Protein 4OA3 (pdb70)

Nearest PDB structures (foldseek):
  2lt2-assembly1_A  TM=9.588E-01  e=9.652E-24  Bizionia argentinensis JUB59
  9dm1-assembly1_V  TM=8.798E-01  e=1.452E-05  Mycolicibacterium smegmatis MC2 155
  6hwh-assembly2_O  TM=8.711E-01  e=5.036E-05  Mycolicibacterium smegmatis MC2 155
  5anp-assembly2_B  TM=8.663E-01  e=1.130E-04  Bizionia argentinensis JUB59
  7tbr-assembly1_A  TM=7.717E-01  e=3.062E-05  Rhodothermus m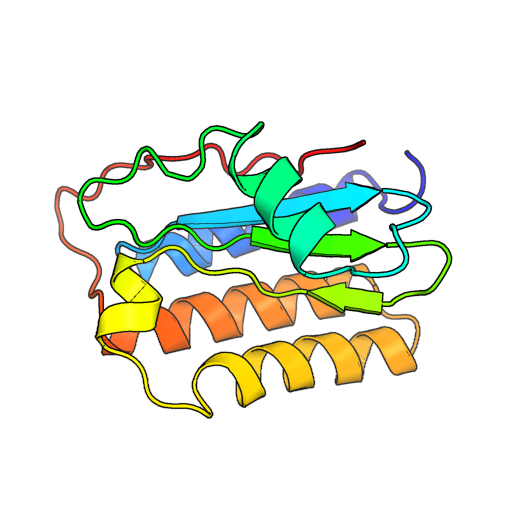arinus SG0.5JP17-172

Structure (mmCIF, N/CA/C/O backbone):
data_4OA3
#
_entry.id   4OA3
#
_cell.length_a   31.920
_cell.length_b   39.620
_cell.length_c   106.970
_cell.angle_alpha   90.00
_cell.angle_beta   90.00
_cell.angle_gamma   90.00
#
_symmetry.space_group_name_H-M   'P 21 21 21'
#
loop_
_entity.id
_entity.type
_entity.pdbx_description
1 polymer 'PROTEIN BA42'
2 non-polymer 'CALCIUM ION'
3 water water
#
loop_
_atom_site.group_PDB
_atom_site.id
_atom_site.type_symbol
_atom_site.label_atom_id
_atom_site.label_alt_id
_atom_site.label_comp_id
_atom_site.label_asym_id
_atom_site.label_entity_id
_atom_site.label_seq_id
_atom_site.pdbx_PDB_ins_code
_atom_site.Cartn_x
_atom_site.Cartn_y
_atom_site.Cartn_z
_atom_site.occupancy
_atom_site.B_iso_or_equiv
_atom_site.auth_seq_id
_atom_site.auth_comp_id
_atom_site.auth_asym_id
_atom_site.auth_atom_id
_atom_site.pdbx_PDB_model_num
ATOM 1 N N . GLU A 1 6 ? -0.808 22.996 51.146 1.00 45.82 5 GLU A N 1
ATOM 2 C CA . GLU A 1 6 ? -2.256 22.934 51.354 1.00 45.07 5 GLU A CA 1
ATOM 3 C C . GLU A 1 6 ? -2.997 23.722 50.244 1.00 45.95 5 GLU A C 1
ATOM 4 O O . GLU A 1 6 ? -4.115 23.352 49.880 1.00 43.29 5 GLU A O 1
ATOM 15 N N . GLU A 1 7 ? -2.372 24.806 49.725 1.00 42.33 6 GLU A N 1
ATOM 16 C CA . GLU A 1 7 ? -2.926 25.633 48.648 1.00 42.12 6 GLU A CA 1
ATOM 17 C C . GLU A 1 7 ? -2.379 25.206 47.277 1.00 44.09 6 GLU A C 1
ATOM 18 O O . GLU A 1 7 ? -2.795 25.792 46.271 1.00 45.74 6 GLU A O 1
ATOM 22 N N . PHE A 1 8 ? -1.476 24.165 47.217 1.00 35.36 7 PHE A N 1
ATOM 23 C CA . PHE A 1 8 ? -0.928 23.645 45.949 1.00 33.21 7 PHE A CA 1
ATOM 24 C C . PHE A 1 8 ? -2.081 23.446 44.942 1.00 31.99 7 PHE A C 1
ATOM 25 O O . PHE A 1 8 ? -1.961 23.788 43.761 1.00 32.09 7 PHE A O 1
ATOM 42 N N . LEU A 1 9 ? -3.204 22.860 45.431 1.00 24.74 8 LEU A N 1
ATOM 43 C CA . LEU A 1 9 ? -4.362 22.542 44.619 1.00 22.75 8 LEU A CA 1
ATOM 44 C C . LEU A 1 9 ? -5.612 23.068 45.248 1.00 24.11 8 LEU A C 1
ATOM 45 O O . LEU A 1 9 ? -5.778 22.989 46.467 1.00 23.08 8 LEU A O 1
ATOM 61 N N . THR A 1 10 ? -6.553 23.523 44.417 1.00 20.49 9 THR A N 1
ATOM 62 C CA . THR A 1 10 ? -7.872 23.868 44.947 1.00 19.42 9 THR A CA 1
ATOM 63 C C . THR A 1 10 ? -8.643 22.560 45.177 1.00 22.15 9 THR A C 1
ATOM 64 O O . THR A 1 10 ? -8.250 21.500 44.660 1.00 19.81 9 THR A O 1
ATOM 75 N N . ALA A 1 11 ? -9.777 22.644 45.879 1.00 21.17 10 ALA A N 1
ATOM 76 C CA . ALA A 1 11 ? -10.610 21.460 46.102 1.00 20.85 10 ALA A CA 1
ATOM 77 C C . ALA A 1 11 ? -11.083 20.899 44.769 1.00 21.64 10 ALA A C 1
ATOM 78 O O . ALA A 1 11 ? -11.110 19.682 44.589 1.00 19.72 10 ALA A O 1
ATOM 85 N N . GLU A 1 12 ? -11.458 21.773 43.827 1.00 20.64 11 GLU A N 1
ATOM 86 C CA . GLU A 1 12 ? -11.908 21.350 42.507 1.00 21.09 11 GLU A CA 1
ATOM 87 C C . GLU A 1 12 ? -10.770 20.608 41.755 1.00 20.68 11 GLU A C 1
ATOM 88 O O . GLU A 1 12 ? -11.024 19.600 41.114 1.00 21.82 11 GLU A O 1
ATOM 100 N N . GLU A 1 13 ? -9.542 21.095 41.853 1.00 18.83 12 GLU A N 1
ATOM 101 C CA . GLU A 1 13 ? -8.389 20.457 41.205 1.00 17.93 12 GLU A CA 1
ATOM 102 C C . GLU A 1 13 ? -8.115 19.101 41.854 1.00 18.45 12 GLU A C 1
ATOM 103 O O . GLU A 1 13 ? -7.891 18.103 41.168 1.00 18.23 12 GLU A O 1
ATOM 115 N N . GLU A 1 14 ? -8.150 19.071 43.184 1.00 15.69 13 GLU A N 1
ATOM 116 C CA . GLU A 1 14 ? -7.940 17.810 43.891 1.00 16.15 13 GLU A CA 1
ATOM 117 C C . GLU A 1 14 ? -8.968 16.777 43.498 1.00 16.39 13 GLU A C 1
ATOM 118 O O . GLU A 1 14 ? -8.651 15.601 43.288 1.00 15.70 13 GLU A O 1
ATOM 130 N N . LYS A 1 15 ? -10.239 17.197 43.385 1.00 15.17 14 LYS A N 1
ATOM 131 C CA . LYS A 1 15 ? -11.303 16.315 42.963 1.00 14.80 14 LYS A CA 1
ATOM 132 C C . LYS A 1 15 ? -11.019 15.737 41.567 1.00 17.00 14 LYS A C 1
ATOM 133 O O . LYS A 1 15 ? -11.248 14.550 41.343 1.00 17.78 14 LYS A O 1
ATOM 152 N N . ALA A 1 16 ? -10.501 16.548 40.664 1.00 17.77 15 ALA A N 1
ATOM 153 C CA . ALA A 1 16 ? -10.188 16.109 39.307 1.00 18.08 15 ALA A CA 1
ATOM 154 C C . ALA A 1 16 ? -9.083 15.055 39.322 1.00 17.53 15 ALA A C 1
ATOM 155 O O . ALA A 1 16 ? -9.118 14.080 38.562 1.00 17.38 15 ALA A O 1
ATOM 162 N N . ILE A 1 17 ? -8.115 15.225 40.224 1.00 15.04 16 ILE A N 1
ATOM 163 C CA . ILE A 1 17 ? -7.017 14.271 40.342 1.00 14.49 16 ILE A CA 1
ATOM 164 C C . ILE A 1 17 ? -7.477 12.951 40.893 1.00 15.34 16 ILE A C 1
ATOM 165 O O . ILE A 1 17 ? -7.131 11.898 40.358 1.00 14.90 16 ILE A O 1
ATOM 181 N N A VAL A 1 18 ? -8.273 12.985 41.964 0.50 12.98 17 VAL A N 1
ATOM 182 N N B VAL A 1 18 ? -8.248 12.951 41.993 0.50 13.95 17 VAL A N 1
ATOM 183 C CA A VAL A 1 18 ? -8.782 11.752 42.554 0.50 12.21 17 VAL A CA 1
ATOM 184 C CA B VAL A 1 18 ? -8.706 11.659 42.514 0.50 13.93 17 VAL A CA 1
ATOM 185 C C A VAL A 1 18 ? -9.685 11.020 41.547 0.50 15.39 17 VAL A C 1
ATOM 186 C C B VAL A 1 18 ? -9.669 10.985 41.514 0.50 16.00 17 VAL A C 1
ATOM 187 O O A VAL A 1 18 ? -9.657 9.795 41.467 0.50 16.21 17 VAL A O 1
ATOM 188 O O B VAL A 1 18 ? -9.664 9.762 41.397 0.50 16.35 17 VAL A O 1
ATOM 213 N N . ASP A 1 19 ? -10.478 11.772 40.777 1.00 15.79 18 ASP A N 1
ATOM 214 C CA . ASP A 1 19 ? -11.350 11.195 39.737 1.00 15.68 18 ASP A CA 1
ATOM 215 C C . ASP A 1 19 ? -10.488 10.547 38.617 1.00 15.71 18 ASP A C 1
ATOM 216 O O . ASP A 1 19 ? -10.825 9.457 38.137 1.00 16.82 18 ASP A O 1
ATOM 226 N N . ALA A 1 20 ? -9.334 11.154 38.295 1.00 14.95 19 ALA A N 1
ATOM 227 C CA . ALA A 1 20 ? -8.416 10.601 37.284 1.00 14.89 19 ALA A CA 1
ATOM 228 C C . ALA A 1 20 ? -7.818 9.271 37.757 1.00 14.78 19 ALA A C 1
ATOM 229 O O . ALA A 1 20 ? -7.703 8.316 37.001 1.00 15.72 19 ALA A O 1
ATOM 236 N N . ILE A 1 21 ? -7.496 9.175 39.065 1.00 12.55 20 ILE A N 1
ATOM 237 C CA . ILE A 1 21 ? -7.001 7.921 39.609 1.00 11.31 20 ILE A CA 1
ATOM 238 C C . ILE A 1 21 ? -8.076 6.848 39.484 1.00 13.73 20 ILE A C 1
ATOM 239 O O . ILE A 1 21 ? -7.795 5.713 39.099 1.00 14.32 20 ILE A O 1
ATOM 255 N N . ARG A 1 22 ? -9.331 7.195 39.857 1.00 12.94 21 ARG A N 1
ATOM 256 C CA . ARG A 1 22 ? -10.406 6.212 39.772 1.00 14.90 21 ARG A CA 1
ATOM 257 C C . ARG A 1 22 ? -10.589 5.698 38.348 1.00 16.56 21 ARG A C 1
ATOM 258 O O . ARG A 1 22 ? -10.731 4.491 38.146 1.00 16.95 21 ARG A O 1
ATOM 279 N N . ASP A 1 23 ? -10.497 6.572 37.381 1.00 15.53 22 ASP A N 1
ATOM 280 C CA . ASP A 1 23 ? -10.637 6.183 35.971 1.00 15.94 22 ASP A CA 1
ATOM 281 C C . ASP A 1 23 ? -9.459 5.340 35.518 1.00 18.67 22 ASP A C 1
ATOM 282 O O . ASP A 1 23 ? -9.648 4.306 34.869 1.00 17.78 22 ASP A O 1
ATOM 291 N N . ALA A 1 24 ? -8.229 5.728 35.900 1.00 15.12 23 ALA A N 1
ATOM 292 C CA . ALA A 1 24 ? -7.050 4.952 35.542 1.00 14.62 23 ALA A CA 1
ATOM 293 C C . ALA A 1 24 ? -7.100 3.533 36.096 1.00 17.29 23 ALA A C 1
ATOM 294 O O . ALA A 1 24 ? -6.696 2.584 35.443 1.00 16.30 23 ALA A O 1
ATOM 301 N N . GLU A 1 25 ? -7.605 3.376 37.337 1.00 13.42 24 GLU A N 1
ATOM 302 C CA . GLU A 1 25 ? -7.693 2.079 37.968 1.00 14.27 24 GLU A CA 1
ATOM 303 C C . GLU A 1 25 ? -8.828 1.195 37.428 1.00 16.48 24 GLU A C 1
ATOM 304 O O . GLU A 1 25 ? -8.969 0.057 37.879 1.00 18.05 24 GLU A O 1
ATOM 316 N N . LYS A 1 26 ? -9.581 1.672 36.438 1.00 17.07 25 LYS A N 1
ATOM 317 C CA . LYS A 1 26 ? -10.525 0.806 35.711 1.00 17.73 25 LYS A CA 1
ATOM 318 C C . LYS A 1 26 ? -9.821 0.236 34.454 1.00 22.33 25 LYS A C 1
ATOM 319 O O . LYS A 1 26 ? -10.413 -0.592 33.767 1.00 23.14 25 LYS A O 1
ATOM 338 N N . ASN A 1 27 ? -8.599 0.701 34.122 1.00 18.44 26 ASN A N 1
ATOM 339 C CA . ASN A 1 27 ? -7.837 0.214 32.958 1.00 18.13 26 ASN A CA 1
ATOM 340 C C . ASN A 1 27 ? -6.756 -0.765 33.340 1.00 21.08 26 ASN A C 1
ATOM 341 O O . ASN A 1 27 ? -6.226 -1.485 32.480 1.00 20.77 26 ASN A O 1
ATOM 352 N N . THR A 1 28 ? -6.410 -0.810 34.609 1.00 17.35 27 THR A N 1
ATOM 353 C CA . THR A 1 28 ? -5.327 -1.678 35.083 1.00 17.30 27 THR A CA 1
ATOM 354 C C . THR A 1 28 ? -5.602 -2.166 36.491 1.00 19.28 27 THR A C 1
ATOM 355 O O . THR A 1 28 ? -6.381 -1.533 37.200 1.00 17.63 27 THR A O 1
ATOM 366 N N . SER A 1 29 ? -4.955 -3.270 36.888 1.00 17.06 28 SER A N 1
ATOM 367 C CA . SER A 1 29 ? -4.981 -3.733 38.269 1.00 16.15 28 SER A CA 1
ATOM 368 C C . SER A 1 29 ? -3.930 -2.937 39.083 1.00 16.69 28 SER A C 1
ATOM 369 O O . SER A 1 29 ? -3.898 -3.055 40.309 1.00 16.67 28 SER A O 1
ATOM 377 N N . GLY A 1 30 ? -3.103 -2.122 38.427 1.00 16.91 29 GLY A N 1
ATOM 378 C CA . GLY A 1 30 ? -2.170 -1.256 39.127 1.00 14.86 29 GLY A CA 1
ATOM 379 C C . GLY A 1 30 ? -2.895 -0.210 39.963 1.00 15.51 29 GLY A C 1
ATOM 380 O O . GLY A 1 30 ? -4.064 0.120 39.719 1.00 15.32 29 GLY A O 1
ATOM 384 N N . GLU A 1 31 ? -2.216 0.244 41.008 1.00 14.46 30 GLU A N 1
ATOM 385 C CA . GLU A 1 31 ? -2.781 1.211 41.942 1.00 14.01 30 GLU A CA 1
ATOM 386 C C . GLU A 1 31 ? -1.941 2.451 41.958 1.00 14.74 30 GLU A C 1
ATOM 387 O O . GLU A 1 31 ? -0.713 2.341 41.998 1.00 16.49 30 GLU A O 1
ATOM 399 N N . ILE A 1 32 ? -2.559 3.615 41.887 1.00 11.54 31 ILE A N 1
ATOM 400 C CA . ILE A 1 32 ? -1.843 4.884 41.766 1.00 12.46 31 ILE A CA 1
ATOM 401 C C . ILE A 1 32 ? -2.148 5.825 42.903 1.00 13.27 31 ILE A C 1
ATOM 402 O O . ILE A 1 32 ? -3.296 6.002 43.254 1.00 12.76 31 ILE A O 1
ATOM 418 N N . ARG A 1 33 ? -1.104 6.461 43.490 1.00 13.37 32 ARG A N 1
ATOM 419 C CA . ARG A 1 33 ? -1.294 7.566 44.424 1.00 13.59 32 ARG A CA 1
ATOM 420 C C . ARG A 1 33 ? -0.363 8.701 44.097 1.00 13.56 32 ARG A C 1
ATOM 421 O O . ARG A 1 33 ? 0.696 8.505 43.475 1.00 14.27 32 ARG A O 1
ATOM 442 N N . VAL A 1 34 ? -0.769 9.893 44.490 1.00 13.45 33 VAL A N 1
ATOM 443 C CA . VAL A 1 34 ? 0.010 11.113 44.412 1.00 11.73 33 VAL A CA 1
ATOM 444 C C . VAL A 1 34 ? 0.363 11.532 45.825 1.00 13.07 33 VAL A C 1
ATOM 445 O O . VAL A 1 34 ? -0.492 11.478 46.721 1.00 13.15 33 VAL A O 1
ATOM 458 N N . HIS A 1 35 ? 1.621 11.980 46.013 1.00 13.04 34 HIS A N 1
ATOM 459 C CA . HIS A 1 35 ? 2.050 12.578 47.277 1.00 12.74 34 HIS A CA 1
ATOM 460 C C . HIS A 1 35 ? 2.652 13.926 46.946 1.00 13.77 34 HIS A C 1
ATOM 461 O O . HIS A 1 35 ? 3.512 14.023 46.061 1.00 14.36 34 HIS A O 1
ATOM 475 N N . LEU A 1 36 ? 2.204 14.954 47.650 1.00 14.22 35 LEU A N 1
ATOM 476 C CA . LEU A 1 36 ? 2.723 16.298 47.486 1.00 15.45 35 LEU A CA 1
ATOM 477 C C . LEU A 1 36 ? 3.427 16.749 48.761 1.00 16.85 35 LEU A C 1
ATOM 478 O O . LEU A 1 36 ? 2.912 16.559 49.859 1.00 17.63 35 LEU A O 1
ATOM 494 N N . GLU A 1 37 ? 4.575 17.411 48.592 1.00 16.27 36 GLU A N 1
ATOM 495 C CA . GLU A 1 37 ? 5.240 18.072 49.711 1.00 18.12 36 GLU A CA 1
ATOM 496 C C . GLU A 1 37 ? 6.029 19.249 49.166 1.00 20.08 36 GLU A C 1
ATOM 497 O O . GLU A 1 37 ? 6.254 19.357 47.962 1.00 19.92 36 GLU A O 1
ATOM 509 N N . LYS A 1 38 ? 6.415 20.175 50.050 1.00 21.66 37 LYS A N 1
ATOM 510 C CA . LYS A 1 38 ? 7.059 21.398 49.557 1.00 23.47 37 LYS A CA 1
ATOM 511 C C . LYS A 1 38 ? 8.463 21.148 49.011 1.00 23.88 37 LYS A C 1
ATOM 512 O O . LYS A 1 38 ? 8.765 21.528 47.887 1.00 21.72 37 LYS A O 1
ATOM 516 N N . THR A 1 39 ? 9.306 20.457 49.808 1.00 23.81 38 THR A N 1
ATOM 517 C CA . THR A 1 39 ? 10.713 20.246 49.470 1.00 23.59 38 THR A CA 1
ATOM 518 C C . THR A 1 39 ? 11.106 18.793 49.559 1.00 26.03 38 THR A C 1
ATOM 519 O O . THR A 1 39 ? 10.565 18.059 50.383 1.00 26.67 38 THR A O 1
ATOM 530 N N . SER A 1 40 ? 12.037 18.370 48.714 1.00 24.05 39 SER A N 1
ATOM 531 C CA . SER A 1 40 ? 12.504 16.986 48.748 1.00 21.91 39 SER A CA 1
ATOM 532 C C . SER A 1 40 ? 13.880 16.894 49.397 1.00 23.80 39 SER A C 1
ATOM 533 O O . SER A 1 40 ? 14.317 17.816 50.069 1.00 28.58 39 SER A O 1
ATOM 541 N N . GLU A 1 41 ? 14.459 15.727 49.317 1.00 17.97 40 GLU A N 1
ATOM 542 C CA . GLU A 1 41 ? 15.805 15.435 49.798 1.00 16.09 40 GLU A CA 1
ATOM 543 C C . GLU A 1 41 ? 16.732 15.437 48.595 1.00 18.42 40 GLU A C 1
ATOM 544 O O . GLU A 1 41 ? 16.260 15.409 47.455 1.00 19.43 40 GLU A O 1
ATOM 556 N N . ILE A 1 42 ? 18.039 15.450 48.804 1.00 14.84 41 ILE A N 1
ATOM 557 C CA . ILE A 1 42 ? 18.949 15.508 47.664 1.00 15.69 41 ILE A CA 1
ATOM 558 C C . ILE A 1 42 ? 18.765 14.286 46.784 1.00 17.09 41 ILE A C 1
ATOM 559 O O . ILE A 1 42 ? 18.768 14.438 45.537 1.00 19.57 41 ILE A O 1
ATOM 575 N N . ASP A 1 43 ? 18.637 13.100 47.370 1.00 16.06 42 ASP A N 1
ATOM 576 C CA . ASP A 1 43 ? 18.336 11.896 46.590 1.00 16.91 42 ASP A CA 1
ATOM 577 C C . ASP A 1 43 ? 16.791 11.767 46.581 1.00 18.86 42 ASP A C 1
ATOM 578 O O . ASP A 1 43 ? 16.202 11.197 47.508 1.00 17.42 42 ASP A O 1
ATOM 587 N N A VAL A 1 44 ? 16.139 12.326 45.553 0.50 16.57 43 VAL A N 1
ATOM 588 N N B VAL A 1 44 ? 16.134 12.290 45.529 0.50 17.59 43 VAL A N 1
ATOM 589 C CA A VAL A 1 44 ? 14.676 12.313 45.461 0.50 16.09 43 VAL A CA 1
ATOM 590 C CA B VAL A 1 44 ? 14.667 12.322 45.453 0.50 17.89 43 VAL A CA 1
ATOM 591 C C A VAL A 1 44 ? 14.108 10.905 45.372 0.50 19.86 43 VAL A C 1
ATOM 592 C C B VAL A 1 44 ? 14.098 10.909 45.355 0.50 20.84 43 VAL A C 1
ATOM 593 O O A VAL A 1 44 ? 13.025 10.675 45.897 0.50 18.97 43 VAL A O 1
ATOM 594 O O B VAL A 1 44 ? 13.027 10.667 45.903 0.50 19.97 43 VAL A O 1
ATOM 619 N N . PHE A 1 45 ? 14.812 9.964 44.710 1.00 18.16 44 PHE A N 1
ATOM 620 C CA . PHE A 1 45 ? 14.355 8.581 44.600 1.00 18.10 44 PHE A CA 1
ATOM 621 C C . PHE A 1 45 ? 14.232 7.950 45.986 1.00 20.25 44 PHE A C 1
ATOM 622 O O . PHE A 1 45 ? 13.197 7.352 46.284 1.00 19.86 44 PHE A O 1
ATOM 640 N N . ASP A 1 46 ? 15.259 8.110 46.860 1.00 18.28 45 ASP A N 1
ATOM 641 C CA . ASP A 1 46 ? 15.221 7.586 48.206 1.00 17.88 45 ASP A CA 1
ATOM 642 C C . ASP A 1 46 ? 14.053 8.207 48.987 1.00 17.50 45 ASP A C 1
ATOM 643 O O . ASP A 1 46 ? 13.396 7.504 49.752 1.00 17.90 45 ASP A O 1
ATOM 652 N N . ARG A 1 47 ? 13.801 9.504 48.816 1.00 14.95 46 ARG A N 1
ATOM 653 C CA . ARG A 1 47 ? 12.688 10.111 49.527 1.00 14.01 46 ARG A CA 1
ATOM 654 C C . ARG A 1 47 ? 11.368 9.497 49.035 1.00 15.29 46 ARG A C 1
ATOM 655 O O . ARG A 1 47 ? 10.495 9.162 49.843 1.00 14.97 46 ARG A O 1
ATOM 676 N N . ALA A 1 48 ? 11.201 9.384 47.721 1.00 15.10 47 ALA A N 1
ATOM 677 C CA . ALA A 1 48 ? 9.964 8.774 47.201 1.00 13.55 47 ALA A CA 1
ATOM 678 C C . ALA A 1 48 ? 9.786 7.334 47.699 1.00 16.22 47 ALA A C 1
ATOM 679 O O . ALA A 1 48 ? 8.676 6.936 48.023 1.00 15.70 47 ALA A O 1
ATOM 686 N N . MET A 1 49 ? 10.868 6.557 47.798 1.00 15.88 48 MET A N 1
ATOM 687 C CA . MET A 1 49 ? 10.847 5.194 48.318 1.00 17.98 48 MET A CA 1
ATOM 688 C C . MET A 1 49 ? 10.408 5.202 49.799 1.00 17.94 48 MET A C 1
ATOM 689 O O . MET A 1 49 ? 9.569 4.391 50.173 1.00 18.08 48 MET A O 1
ATOM 703 N N . ASP A 1 50 ? 10.902 6.156 50.608 1.00 15.94 49 ASP A N 1
ATOM 704 C CA . ASP A 1 50 ? 10.466 6.269 52.001 1.00 14.86 49 ASP A CA 1
ATOM 705 C C . ASP A 1 50 ? 8.976 6.597 52.056 1.00 16.59 49 ASP A C 1
ATOM 706 O O . ASP A 1 50 ? 8.249 6.054 52.885 1.00 17.05 49 ASP A O 1
ATOM 715 N N . VAL A 1 51 ? 8.513 7.525 51.230 1.00 14.20 50 VAL A N 1
ATOM 716 C CA 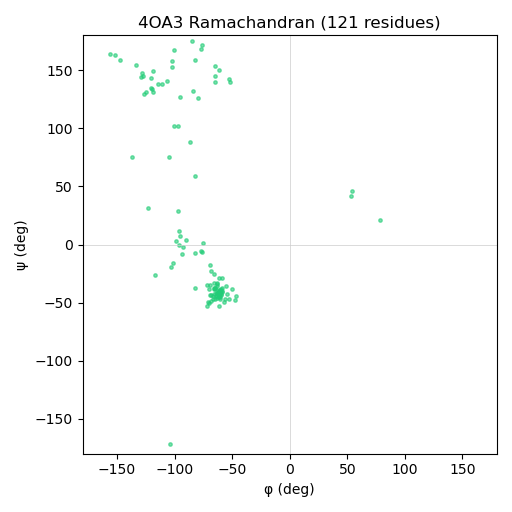. VAL A 1 51 ? 7.089 7.866 51.237 1.00 12.67 50 VAL A CA 1
ATOM 717 C C . VAL A 1 51 ? 6.241 6.666 50.808 1.00 13.84 50 VAL A C 1
ATOM 718 O O . VAL A 1 51 ? 5.240 6.366 51.472 1.00 13.87 50 VAL A O 1
ATOM 731 N N . PHE A 1 52 ? 6.645 5.971 49.767 1.00 13.14 51 PHE A N 1
ATOM 732 C CA . PHE A 1 52 ? 5.944 4.764 49.297 1.00 13.03 51 PHE A CA 1
ATOM 733 C C . PHE A 1 52 ? 5.754 3.766 50.462 1.00 15.18 51 PHE A C 1
ATOM 734 O O . PHE A 1 52 ? 4.657 3.210 50.676 1.00 14.16 51 PHE A O 1
ATOM 751 N N . HIS A 1 53 ? 6.834 3.539 51.213 1.00 13.83 52 HIS A N 1
ATOM 752 C CA . HIS A 1 53 ? 6.820 2.671 52.367 1.00 14.27 52 HIS A CA 1
ATOM 753 C C . HIS A 1 53 ? 5.922 3.178 53.475 1.00 15.27 52 HIS A C 1
ATOM 754 O O . HIS A 1 53 ? 5.113 2.428 54.022 1.00 14.92 52 HIS A O 1
ATOM 768 N N A ASN A 1 54 ? 6.039 4.443 53.776 0.50 14.22 53 ASN A N 1
ATOM 769 N N B ASN A 1 54 ? 6.008 4.481 53.825 0.50 13.88 53 ASN A N 1
ATOM 770 C CA A ASN A 1 54 ? 5.269 5.001 54.861 0.50 13.71 53 ASN A CA 1
ATOM 771 C CA B ASN A 1 54 ? 5.143 5.045 54.886 0.50 13.07 53 ASN A CA 1
ATOM 772 C C A ASN A 1 54 ? 3.758 5.093 54.556 0.50 15.87 53 ASN A C 1
ATOM 773 C C B ASN A 1 54 ? 3.675 4.884 54.525 0.50 13.99 53 ASN A C 1
ATOM 774 O O A ASN A 1 54 ? 2.962 5.059 55.491 0.50 15.87 53 ASN A O 1
ATOM 775 O O B ASN A 1 54 ? 2.822 4.590 55.374 0.50 11.89 53 ASN A O 1
ATOM 796 N N . LEU A 1 55 ? 3.369 5.117 53.254 1.00 12.69 54 LEU A N 1
ATOM 797 C CA . LEU A 1 55 ? 1.990 5.028 52.788 1.00 12.91 54 LEU A CA 1
ATOM 798 C C . LEU A 1 55 ? 1.549 3.577 52.616 1.00 14.47 54 LEU A C 1
ATOM 799 O O . LEU A 1 55 ? 0.385 3.342 52.274 1.00 15.23 54 LEU A O 1
ATOM 816 N N . LYS A 1 56 ? 2.406 2.586 52.940 1.00 13.08 55 LYS A N 1
ATOM 817 C CA . LYS A 1 56 ? 2.071 1.163 52.856 1.00 13.12 55 LYS A CA 1
ATOM 818 C C . LYS A 1 56 ? 1.545 0.845 51.444 1.00 15.98 55 LYS A C 1
ATOM 819 O O . LYS A 1 56 ? 0.627 0.025 51.261 1.00 17.19 55 LYS A O 1
ATOM 838 N N . MET A 1 57 ? 2.194 1.419 50.425 1.00 13.81 56 MET A N 1
ATOM 839 C CA . MET A 1 57 ? 1.806 1.197 49.039 1.00 13.17 56 MET A CA 1
ATOM 840 C C . MET A 1 57 ? 2.269 -0.146 48.513 1.00 17.47 56 MET A C 1
ATOM 841 O O . MET A 1 57 ? 1.896 -0.537 47.422 1.00 17.12 56 MET A O 1
ATOM 855 N N . ASP A 1 58 ? 3.040 -0.873 49.321 1.00 17.70 57 ASP A N 1
ATOM 856 C CA . ASP A 1 58 ? 3.447 -2.232 49.007 1.00 18.58 57 ASP A CA 1
ATOM 857 C C . ASP A 1 58 ? 2.309 -3.230 49.238 1.00 22.38 57 ASP A C 1
ATOM 858 O O . ASP A 1 58 ? 2.474 -4.409 48.888 1.00 22.79 57 ASP A O 1
ATOM 867 N N . ASN A 1 59 ? 1.163 -2.798 49.804 1.00 20.30 58 ASN A N 1
ATOM 868 C CA . ASN A 1 59 ? 0.013 -3.654 50.097 1.00 20.49 58 ASN A CA 1
ATOM 869 C C . ASN A 1 59 ? -0.889 -3.872 48.869 1.00 19.51 58 ASN A C 1
ATOM 870 O O . ASN A 1 59 ? -2.064 -3.501 48.880 1.00 20.22 58 ASN A O 1
ATOM 881 N N . THR A 1 60 ? -0.305 -4.430 47.777 1.00 18.30 59 THR A N 1
ATOM 882 C CA . THR A 1 60 ? -1.046 -4.808 46.594 1.00 16.95 59 THR A CA 1
ATOM 883 C C . THR A 1 60 ? -0.669 -6.272 46.316 1.00 21.48 59 THR A C 1
ATOM 884 O O . THR A 1 60 ? 0.480 -6.659 46.544 1.00 22.05 59 THR A O 1
ATOM 895 N N . LYS A 1 61 ? -1.622 -7.067 45.817 1.00 20.50 60 LYS A N 1
ATOM 896 C CA . LYS A 1 61 ? -1.377 -8.481 45.520 1.00 19.77 60 LYS A CA 1
ATOM 897 C C . LYS A 1 61 ? -0.202 -8.648 44.556 1.00 23.49 60 LYS A C 1
ATOM 898 O O . LYS A 1 61 ? 0.642 -9.525 44.767 1.00 23.73 60 LYS A O 1
ATOM 917 N N . LEU A 1 62 ? -0.184 -7.853 43.454 1.00 19.53 61 LEU A N 1
ATOM 918 C CA . LEU A 1 62 ? 0.836 -7.981 42.399 1.00 18.98 61 LEU A CA 1
ATOM 919 C C . LEU A 1 62 ? 2.015 -7.030 42.526 1.00 20.85 61 LEU A C 1
ATOM 920 O O . LEU A 1 62 ? 2.826 -6.950 41.604 1.00 21.52 61 LEU A O 1
ATOM 936 N N . GLN A 1 63 ? 2.159 -6.331 43.683 1.00 19.19 62 GLN A N 1
ATOM 937 C CA . GLN A 1 63 ? 3.288 -5.423 43.901 1.00 18.48 62 GLN A CA 1
ATOM 938 C C . GLN A 1 63 ? 3.363 -4.427 42.756 1.00 16.94 62 GLN A C 1
ATOM 939 O O . GLN A 1 63 ? 4.429 -4.146 42.206 1.00 17.51 62 GLN A O 1
ATOM 953 N N . ASN A 1 64 ? 2.180 -3.866 42.425 1.00 15.73 63 ASN A N 1
ATOM 954 C CA . ASN A 1 64 ? 2.040 -2.966 41.312 1.00 15.65 63 ASN A CA 1
ATOM 955 C C . ASN A 1 64 ? 1.464 -1.594 41.648 1.00 15.56 63 ASN A C 1
ATOM 956 O O . ASN A 1 64 ? 0.768 -0.990 40.851 1.00 15.40 63 ASN A O 1
ATOM 967 N N . GLY A 1 65 ? 1.750 -1.137 42.856 1.00 14.06 64 GLY A N 1
ATOM 968 C CA . GLY A 1 65 ? 1.441 0.237 43.228 1.00 14.14 64 GLY A CA 1
ATOM 969 C C . GLY A 1 65 ? 2.495 1.156 42.659 1.00 16.58 64 GLY A C 1
ATOM 970 O O . GLY A 1 65 ? 3.661 0.764 42.487 1.00 15.15 64 GLY A O 1
ATOM 974 N N A VAL A 1 66 ? 2.109 2.379 42.324 0.50 13.99 65 VAL A N 1
ATOM 975 N N B VAL A 1 66 ? 2.069 2.396 42.416 0.50 14.60 65 VAL A N 1
ATOM 976 C CA A VAL A 1 66 ? 3.036 3.389 41.838 0.50 12.27 65 VAL A CA 1
ATOM 977 C CA B VAL A 1 66 ? 2.848 3.457 41.818 0.50 13.13 65 VAL A CA 1
ATOM 978 C C A VAL A 1 66 ? 2.689 4.696 42.525 0.50 13.55 65 VAL A C 1
ATOM 979 C C B VAL A 1 66 ? 2.634 4.751 42.554 0.50 14.41 65 VAL A C 1
ATOM 980 O O A VAL A 1 66 ? 1.512 5.027 42.663 0.50 13.36 65 VAL A O 1
ATOM 981 O O B VAL A 1 66 ? 1.490 5.199 42.649 0.50 14.55 65 VAL A O 1
ATOM 1006 N N . LEU A 1 67 ? 3.726 5.399 43.004 1.00 12.83 66 LEU A N 1
ATOM 1007 C CA . LEU A 1 67 ? 3.622 6.699 43.622 1.00 12.46 66 LEU A CA 1
ATOM 1008 C C . LEU A 1 67 ? 4.150 7.745 42.655 1.00 14.55 66 LEU A C 1
ATOM 1009 O O . LEU A 1 67 ? 5.268 7.615 42.142 1.00 14.06 66 LEU A O 1
ATOM 1026 N N . ILE A 1 68 ? 3.359 8.785 42.418 1.00 12.54 67 ILE A N 1
ATOM 1027 C CA . ILE A 1 68 ? 3.769 10.006 41.764 1.00 12.58 67 ILE A CA 1
ATOM 1028 C C . ILE A 1 68 ? 4.071 10.992 42.891 1.00 14.57 67 ILE A C 1
ATOM 1029 O O . ILE A 1 68 ? 3.179 11.524 43.541 1.00 13.71 67 ILE A O 1
ATOM 1045 N N . TYR A 1 69 ? 5.350 11.153 43.156 1.00 14.20 68 TYR A N 1
ATOM 1046 C CA . TYR A 1 69 ? 5.852 12.024 44.210 1.00 14.23 68 TYR A CA 1
ATOM 1047 C C . TYR A 1 69 ? 6.209 13.390 43.641 1.00 15.23 68 TYR A C 1
ATOM 1048 O O . TYR A 1 69 ? 6.963 13.450 42.666 1.00 15.26 68 TYR A O 1
ATOM 1066 N N . VAL A 1 70 ? 5.690 14.442 44.218 1.00 14.50 69 VAL A N 1
ATOM 1067 C CA . VAL A 1 70 ? 5.971 15.793 43.774 1.00 14.65 69 VAL A CA 1
ATOM 1068 C C . VAL A 1 70 ? 6.503 16.677 44.889 1.00 17.86 69 VAL A C 1
ATOM 1069 O O . VAL A 1 70 ? 5.907 16.751 45.950 1.00 17.01 69 VAL A O 1
ATOM 1082 N N . ALA A 1 71 ? 7.611 17.376 44.588 1.00 18.32 70 ALA A N 1
ATOM 1083 C CA . ALA A 1 71 ? 8.193 18.409 45.432 1.00 20.01 70 ALA A CA 1
ATOM 1084 C C . ALA A 1 71 ? 7.724 19.715 44.788 1.00 23.98 70 ALA A C 1
ATOM 1085 O O . ALA A 1 71 ? 8.255 20.107 43.755 1.00 24.10 70 ALA A O 1
ATOM 1092 N N . VAL A 1 72 ? 6.716 20.349 45.382 1.00 23.84 71 VAL A N 1
ATOM 1093 C CA . VAL A 1 72 ? 6.014 21.480 44.757 1.00 26.49 71 VAL A CA 1
ATOM 1094 C C . VAL A 1 72 ? 6.827 22.778 44.630 1.00 34.53 71 VAL A C 1
ATOM 1095 O O . VAL A 1 72 ? 6.688 23.449 43.608 1.00 35.87 71 VAL A O 1
ATOM 1108 N N . GLU A 1 73 ? 7.705 23.095 45.588 1.00 32.81 72 GLU A N 1
ATOM 1109 C CA . GLU A 1 73 ? 8.530 24.325 45.465 1.00 34.57 72 GLU A CA 1
ATOM 1110 C C . GLU A 1 73 ? 9.476 24.289 44.256 1.00 43.79 72 GLU A C 1
ATOM 1111 O O . GLU A 1 73 ? 9.673 25.322 43.621 1.00 45.81 72 GLU A O 1
ATOM 1115 N N A ASP A 1 74 ? 10.019 23.097 43.944 0.50 41.51 73 ASP A N 1
ATOM 1116 N N B ASP A 1 74 ? 10.037 23.116 43.915 0.50 41.43 73 ASP A N 1
ATOM 1117 C CA A ASP A 1 74 ? 10.955 22.858 42.834 0.50 41.63 73 ASP A CA 1
ATOM 1118 C CA B ASP A 1 74 ? 10.934 22.972 42.753 0.50 41.52 73 ASP A CA 1
ATOM 1119 C C A ASP A 1 74 ? 10.229 22.433 41.532 0.50 46.09 73 ASP A C 1
ATOM 1120 C C B ASP A 1 74 ? 10.178 22.522 41.483 0.50 46.00 73 ASP A C 1
ATOM 1121 O O A ASP A 1 74 ? 10.824 22.524 40.455 0.50 46.43 73 ASP A O 1
ATOM 1122 O O B ASP A 1 74 ? 10.693 22.705 40.377 0.50 46.26 73 ASP A O 1
ATOM 1135 N N . LYS A 1 75 ? 8.966 21.937 41.634 1.00 41.75 74 LYS A N 1
ATOM 1136 C CA . LYS A 1 75 ? 8.152 21.403 40.514 1.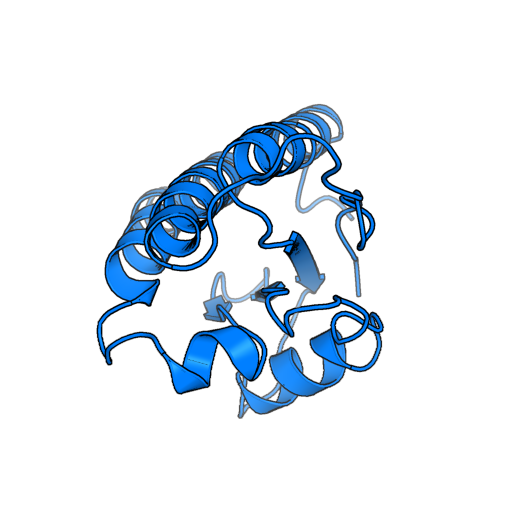00 41.05 74 LYS A CA 1
ATOM 1137 C C . LYS A 1 75 ? 8.856 20.184 39.869 1.00 39.91 74 LYS A C 1
ATOM 1138 O O . LYS A 1 75 ? 8.733 19.939 38.659 1.00 41.31 74 LYS A O 1
ATOM 1143 N N . THR A 1 76 ? 9.603 19.418 40.722 1.00 29.54 75 THR A N 1
ATOM 1144 C CA . THR A 1 76 ? 10.313 18.200 40.382 1.00 26.32 75 THR A CA 1
ATOM 1145 C C . THR A 1 76 ? 9.446 17.078 40.899 1.00 23.88 75 THR A C 1
ATOM 1146 O O . THR A 1 76 ? 8.644 17.286 41.826 1.00 23.08 75 THR A O 1
ATOM 1157 N N . PHE A 1 77 ? 9.638 15.890 40.323 1.00 18.74 76 PHE A N 1
ATOM 1158 C CA . PHE A 1 77 ? 8.839 14.732 40.678 1.00 16.10 76 PHE A CA 1
ATOM 1159 C C . PHE A 1 77 ? 9.550 13.466 40.371 1.00 18.26 76 PHE A C 1
ATOM 1160 O O . PHE A 1 77 ? 10.524 13.433 39.601 1.00 18.46 76 PHE A O 1
ATOM 1177 N N . VAL A 1 78 ? 9.055 12.388 40.950 1.00 15.07 77 VAL A N 1
ATOM 1178 C CA . VAL A 1 78 ? 9.538 11.053 40.774 1.00 16.29 77 VAL A CA 1
ATOM 1179 C C . VAL A 1 78 ? 8.353 10.139 40.593 1.00 18.18 77 VAL A C 1
ATOM 1180 O O . VAL A 1 78 ? 7.370 10.287 41.309 1.00 17.25 77 VAL A O 1
ATOM 1193 N N A ILE A 1 79 ? 8.468 9.191 39.680 0.50 14.98 78 ILE A N 1
ATOM 1194 N N B ILE A 1 79 ? 8.456 9.151 39.677 0.50 16.39 78 ILE A N 1
ATOM 1195 C CA A ILE A 1 79 ? 7.502 8.135 39.515 0.50 13.54 78 ILE A CA 1
ATOM 1196 C CA B ILE A 1 79 ? 7.440 8.115 39.448 0.50 15.96 78 ILE A CA 1
ATOM 1197 C C A ILE A 1 79 ? 8.205 6.926 40.077 0.50 18.18 78 ILE A C 1
ATOM 1198 C C B ILE A 1 79 ? 8.038 6.796 39.947 0.50 18.11 78 ILE A C 1
ATOM 1199 O O A ILE A 1 79 ? 9.288 6.541 39.591 0.50 16.58 78 ILE A O 1
ATOM 1200 O O B ILE A 1 79 ? 8.885 6.192 39.279 0.50 17.19 78 ILE A O 1
ATOM 1231 N N . TYR A 1 80 ? 7.654 6.383 41.163 1.00 15.02 79 TYR A N 1
ATOM 1232 C CA . TYR A 1 80 ? 8.230 5.237 41.847 1.00 14.74 79 TYR A CA 1
ATOM 1233 C C . TYR A 1 80 ? 7.247 4.096 41.823 1.00 17.52 79 TYR A C 1
ATOM 1234 O O . TYR A 1 80 ? 6.196 4.171 42.455 1.00 16.47 79 TYR A O 1
ATOM 1253 N N . GLY A 1 81 ? 7.586 3.046 41.104 1.00 17.04 80 GLY A N 1
ATOM 1254 C CA . GLY A 1 81 ? 6.785 1.845 41.023 1.00 16.46 80 GLY A CA 1
ATOM 1255 C C . GLY A 1 81 ? 7.362 0.747 41.904 1.00 18.78 80 GLY A C 1
ATOM 1256 O O . GLY A 1 81 ? 8.576 0.697 42.148 1.00 17.50 80 GLY A O 1
ATOM 1260 N N . ASP A 1 82 ? 6.491 -0.150 42.367 1.00 16.56 81 ASP A N 1
ATOM 1261 C CA . ASP A 1 82 ? 6.871 -1.275 43.223 1.00 16.77 81 ASP A CA 1
ATOM 1262 C C . ASP A 1 82 ? 7.551 -2.372 42.396 1.00 19.23 81 ASP A C 1
ATOM 1263 O O . ASP A 1 82 ? 7.586 -2.308 41.162 1.00 17.99 81 ASP A O 1
ATOM 1272 N N . LYS A 1 83 ? 8.095 -3.372 43.098 1.00 18.70 82 LYS A N 1
ATOM 1273 C CA . LYS A 1 83 ? 8.875 -4.445 42.496 1.00 19.47 82 LYS A CA 1
ATOM 1274 C C . LYS A 1 83 ? 8.183 -5.210 41.387 1.00 22.27 82 LYS A C 1
ATOM 1275 O O . LYS A 1 83 ? 8.849 -5.617 40.440 1.00 21.87 82 LYS A O 1
ATOM 1294 N N . GLY A 1 84 ? 6.878 -5.420 41.495 1.00 18.47 83 GLY A N 1
ATOM 1295 C CA . GLY A 1 84 ? 6.125 -6.141 40.476 1.00 18.78 83 GLY A CA 1
ATOM 1296 C C . GLY A 1 84 ? 6.228 -5.466 39.132 1.00 20.62 83 GLY A C 1
ATOM 1297 O O . GLY A 1 84 ? 6.343 -6.124 38.086 1.00 22.05 83 GLY A O 1
ATOM 1301 N N . ILE A 1 85 ? 6.230 -4.131 39.130 1.00 17.21 84 ILE A N 1
ATOM 1302 C CA . ILE A 1 85 ? 6.399 -3.364 37.918 1.00 16.47 84 ILE A CA 1
ATOM 1303 C C . ILE A 1 85 ? 7.831 -3.474 37.430 1.00 20.82 84 ILE A C 1
ATOM 1304 O O . ILE A 1 85 ? 8.085 -3.787 36.269 1.00 19.42 84 ILE A O 1
ATOM 1320 N N . ASN A 1 86 ? 8.788 -3.179 38.302 1.00 19.49 85 ASN A N 1
ATOM 1321 C CA . ASN A 1 86 ? 10.180 -3.154 37.876 1.00 20.38 85 ASN A CA 1
ATOM 1322 C C . ASN A 1 86 ? 10.684 -4.513 37.353 1.00 23.78 85 ASN A C 1
ATOM 1323 O O . ASN A 1 86 ? 11.563 -4.532 36.485 1.00 24.35 85 ASN A O 1
ATOM 1334 N N . ASP A 1 87 ? 10.124 -5.627 37.841 1.00 22.39 86 ASP A N 1
ATOM 1335 C CA . ASP A 1 87 ? 10.538 -6.973 37.401 1.00 22.58 86 ASP A CA 1
ATOM 1336 C C . ASP A 1 87 ? 10.147 -7.263 35.951 1.00 27.77 86 ASP A C 1
ATOM 1337 O O . ASP A 1 87 ? 10.724 -8.177 35.352 1.00 27.67 86 ASP A O 1
ATOM 1346 N N . VAL A 1 88 ? 9.138 -6.574 35.404 1.00 23.13 87 VAL A N 1
ATOM 1347 C CA . VAL A 1 88 ? 8.642 -6.876 34.043 1.00 21.47 87 VAL A CA 1
ATOM 1348 C C . VAL A 1 88 ? 8.757 -5.801 32.978 1.00 26.44 87 VAL A C 1
ATOM 1349 O O . VAL A 1 88 ? 8.752 -6.139 31.798 1.00 26.43 87 VAL A O 1
ATOM 1362 N N . VAL A 1 89 ? 8.776 -4.531 33.347 1.00 22.39 88 VAL A N 1
ATOM 1363 C CA . VAL A 1 89 ? 8.792 -3.450 32.383 1.00 21.39 88 VAL A CA 1
ATOM 1364 C C . VAL A 1 89 ? 10.177 -3.151 31.848 1.00 30.51 88 VAL A C 1
ATOM 1365 O O . VAL A 1 89 ? 11.172 -3.432 32.510 1.00 30.58 88 VAL A O 1
ATOM 1378 N N . SER A 1 90 ? 10.228 -2.506 30.685 1.00 30.52 89 SER A N 1
ATOM 1379 C CA . SER A 1 90 ? 11.499 -2.122 30.084 1.00 32.24 89 SER A CA 1
ATOM 1380 C C . SER A 1 90 ? 11.979 -0.790 30.659 1.00 36.61 89 SER A C 1
ATOM 1381 O O . SER A 1 90 ? 11.273 -0.141 31.445 1.00 33.75 89 SER A O 1
ATOM 1389 N N . ASP A 1 91 ? 13.179 -0.374 30.261 1.00 35.20 90 ASP A N 1
ATOM 1390 C CA . ASP A 1 91 ? 13.842 0.824 30.787 1.00 34.79 90 ASP A CA 1
ATOM 1391 C C . ASP A 1 91 ? 13.133 2.146 30.447 1.00 36.38 90 ASP A C 1
ATOM 1392 O O . ASP A 1 91 ? 13.275 3.115 31.190 1.00 38.30 90 ASP A O 1
ATOM 1401 N N . ASP A 1 92 ? 12.359 2.180 29.356 1.00 31.64 91 ASP A N 1
ATOM 1402 C CA . ASP A 1 92 ? 11.632 3.373 28.923 1.00 29.68 91 ASP A CA 1
ATOM 1403 C C . ASP A 1 92 ? 10.164 3.403 29.432 1.00 28.62 91 ASP A C 1
ATOM 1404 O O . ASP A 1 92 ? 9.413 4.270 29.013 1.00 26.06 91 ASP A O 1
ATOM 1413 N N . PHE A 1 93 ? 9.762 2.468 30.302 1.00 23.62 92 PHE A N 1
ATOM 1414 C CA . PHE A 1 93 ? 8.376 2.316 30.743 1.00 20.99 92 PHE A CA 1
ATOM 1415 C C . PHE A 1 93 ? 7.668 3.579 31.172 1.00 22.37 92 PHE A C 1
ATOM 1416 O O . PHE A 1 93 ? 6.535 3.820 30.739 1.00 20.93 92 PHE A O 1
ATOM 1433 N N . TRP A 1 94 ? 8.320 4.389 32.011 1.00 18.81 93 TRP A N 1
ATOM 1434 C CA . TRP A 1 94 ? 7.688 5.601 32.526 1.00 18.19 93 TRP A CA 1
ATOM 1435 C C . TRP A 1 94 ? 7.891 6.848 31.693 1.00 19.87 93 TRP A C 1
ATOM 1436 O O . TRP A 1 94 ? 7.410 7.902 32.083 1.00 18.48 93 TRP A O 1
ATOM 1457 N N . ASP A 1 95 ? 8.553 6.753 30.508 1.00 20.60 94 ASP A N 1
ATOM 1458 C CA . ASP A 1 95 ? 8.848 7.953 29.763 1.00 20.40 94 ASP A CA 1
ATOM 1459 C C . ASP A 1 95 ? 7.636 8.748 29.312 1.00 20.07 94 ASP A C 1
ATOM 1460 O O . ASP A 1 95 ? 7.649 9.959 29.449 1.00 21.30 94 ASP A O 1
ATOM 1469 N N . THR A 1 96 ? 6.610 8.087 28.792 1.00 20.06 95 THR A N 1
ATOM 1470 C CA . THR A 1 96 ? 5.417 8.799 28.351 1.00 20.51 95 THR A CA 1
ATOM 1471 C C . THR A 1 96 ? 4.683 9.456 29.519 1.00 20.60 95 THR A C 1
ATOM 1472 O O . THR A 1 96 ? 4.135 10.547 29.354 1.00 19.70 95 THR A O 1
ATOM 1483 N N . THR A 1 97 ? 4.706 8.830 30.719 1.00 18.00 96 THR A N 1
ATOM 1484 C CA . THR A 1 97 ? 4.064 9.405 31.907 1.00 17.16 96 THR A CA 1
ATOM 1485 C C . THR A 1 97 ? 4.813 10.658 32.342 1.00 15.98 96 THR A C 1
ATOM 1486 O O . THR A 1 97 ? 4.219 11.700 32.556 1.00 16.59 96 THR A O 1
ATOM 1497 N N . ARG A 1 98 ? 6.152 10.545 32.435 1.00 15.74 97 ARG A N 1
ATOM 1498 C CA . ARG A 1 98 ? 6.969 11.687 32.807 1.00 16.51 97 ARG A CA 1
ATOM 1499 C C . ARG A 1 98 ? 6.811 12.832 31.829 1.00 17.80 97 ARG A C 1
ATOM 1500 O O . ARG A 1 98 ? 6.695 13.970 32.223 1.00 18.69 97 ARG A O 1
ATOM 1521 N N . ASN A 1 99 ? 6.814 12.519 30.535 1.00 17.99 98 ASN A N 1
ATOM 1522 C CA . ASN A 1 99 ? 6.693 13.559 29.517 1.00 18.78 98 ASN A CA 1
ATOM 1523 C C . ASN A 1 99 ? 5.354 14.241 29.601 1.00 18.30 98 ASN A C 1
ATOM 1524 O O . ASN A 1 99 ? 5.282 15.459 29.450 1.00 18.15 98 ASN A O 1
ATOM 1535 N N . ALA A 1 100 ? 4.281 13.475 29.884 1.00 17.92 99 ALA A N 1
ATOM 1536 C CA . ALA A 1 100 ? 2.938 14.030 29.997 1.00 16.85 99 ALA A CA 1
ATOM 1537 C C . ALA A 1 100 ? 2.825 14.972 31.188 1.00 19.29 99 ALA A C 1
ATOM 1538 O O . ALA A 1 100 ? 2.207 16.023 31.084 1.00 19.00 99 ALA A O 1
ATOM 1545 N N . ILE A 1 101 ? 3.487 14.644 32.313 1.00 16.14 100 ILE A N 1
ATOM 1546 C CA . ILE A 1 101 ? 3.480 15.532 33.480 1.00 16.02 100 ILE A CA 1
ATOM 1547 C C . ILE A 1 101 ? 4.310 16.795 33.220 1.00 17.44 100 IL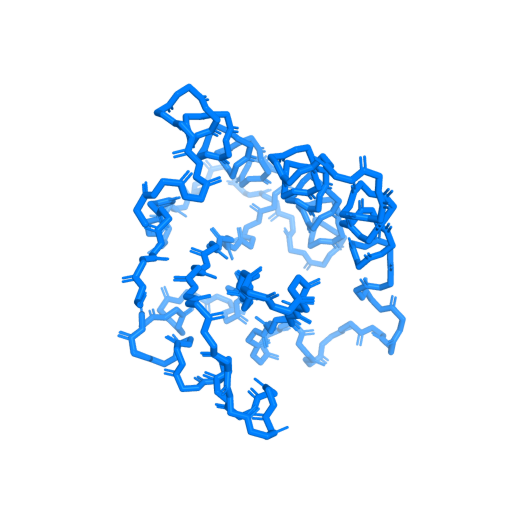E A C 1
ATOM 1548 O O . ILE A 1 101 ? 3.844 17.904 33.439 1.00 18.30 100 ILE A O 1
ATOM 1564 N N . GLN A 1 102 ? 5.532 16.603 32.728 1.00 18.36 101 GLN A N 1
ATOM 1565 C CA . GLN A 1 102 ? 6.455 17.702 32.488 1.00 19.93 101 GLN A CA 1
ATOM 1566 C C . GLN A 1 102 ? 5.913 18.696 31.468 1.00 22.42 101 GLN A C 1
ATOM 1567 O O . GLN A 1 102 ? 6.071 19.896 31.634 1.00 22.41 101 GLN A O 1
ATOM 1581 N N . LEU A 1 103 ? 5.253 18.206 30.425 1.00 18.95 102 LEU A N 1
ATOM 1582 C CA . LEU A 1 103 ? 4.675 19.093 29.421 1.00 18.99 102 LEU A CA 1
ATOM 1583 C C . LEU A 1 103 ? 3.757 20.103 30.064 1.00 21.21 102 LEU A C 1
ATOM 1584 O O . LEU A 1 103 ? 3.752 21.281 29.697 1.00 22.16 102 LEU A O 1
ATOM 1600 N N . GLN A 1 104 ? 2.936 19.656 31.029 1.00 18.52 103 GLN A N 1
ATOM 1601 C CA . GLN A 1 104 ? 2.020 20.566 31.674 1.00 18.12 103 GLN A CA 1
ATOM 1602 C C . GLN A 1 104 ? 2.698 21.362 32.773 1.00 21.51 103 GLN A C 1
ATOM 1603 O O . GLN A 1 104 ? 2.404 22.543 32.898 1.00 20.56 103 GLN A O 1
ATOM 1617 N N . PHE A 1 105 ? 3.613 20.753 33.532 1.00 20.94 104 PHE A N 1
ATOM 1618 C CA . PHE A 1 105 ? 4.297 21.486 34.608 1.00 21.87 104 PHE A CA 1
ATOM 1619 C C . PHE A 1 105 ? 5.121 22.640 34.070 1.00 30.86 104 PHE A C 1
ATOM 1620 O O . PHE A 1 105 ? 5.114 23.693 34.691 1.00 31.69 104 PHE A O 1
ATOM 1637 N N . LYS A 1 106 ? 5.745 22.487 32.890 1.00 28.17 105 LYS A N 1
ATOM 1638 C CA . LYS A 1 106 ? 6.547 23.573 32.315 1.00 29.82 105 LYS A CA 1
ATOM 1639 C C . LYS A 1 10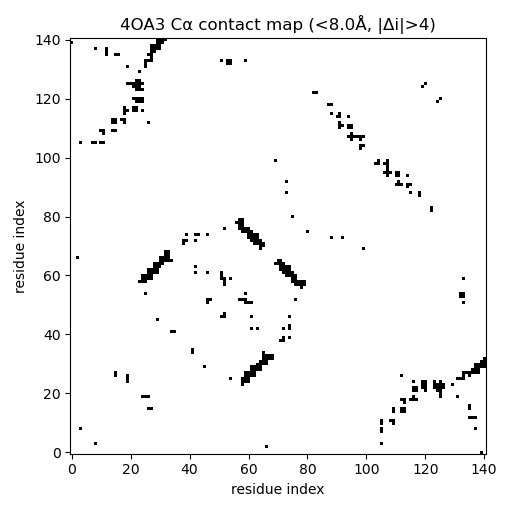6 ? 5.693 24.747 31.856 1.00 33.79 105 LYS A C 1
ATOM 1640 O O . LYS A 1 106 ? 6.227 25.842 31.713 1.00 34.59 105 LYS A O 1
ATOM 1659 N N . GLN A 1 107 ? 4.368 24.548 31.675 1.00 27.26 106 GLN A N 1
ATOM 1660 C CA . GLN A 1 107 ? 3.419 25.593 31.323 1.00 26.18 106 GLN A CA 1
ATOM 1661 C C . GLN A 1 107 ? 2.628 26.157 32.527 1.00 30.08 106 GLN A C 1
ATOM 1662 O O . GLN A 1 107 ? 1.717 26.955 32.326 1.00 30.17 106 GLN A O 1
ATOM 1676 N N . GLY A 1 108 ? 2.925 25.700 33.738 1.00 28.23 107 GLY A N 1
ATOM 1677 C CA . GLY A 1 108 ? 2.216 26.136 34.936 1.00 28.40 107 GLY A CA 1
ATOM 1678 C C . GLY A 1 108 ? 0.865 25.475 35.135 1.00 30.81 107 GLY A C 1
ATOM 1679 O O . GLY A 1 108 ? 0.019 26.000 35.863 1.00 30.51 107 GLY A O 1
ATOM 1683 N N . ASN A 1 109 ? 0.643 24.309 34.499 1.00 23.98 108 ASN A N 1
ATOM 1684 C CA . ASN A 1 109 ? -0.636 23.604 34.588 1.00 22.33 108 ASN A CA 1
ATOM 1685 C C . ASN A 1 109 ? -0.446 22.420 35.512 1.00 23.63 108 ASN A C 1
ATOM 1686 O O . ASN A 1 109 ? -0.320 21.285 35.081 1.00 21.84 108 ASN A O 1
ATOM 1697 N N . PHE A 1 110 ? -0.375 22.711 36.812 1.00 21.45 109 PHE A N 1
ATOM 1698 C CA . PHE A 1 110 ? -0.087 21.708 37.822 1.00 21.85 109 PHE A CA 1
ATOM 1699 C C . PHE A 1 110 ? -1.132 20.590 37.892 1.00 21.04 109 PHE A C 1
ATOM 1700 O O . PHE A 1 110 ? -0.783 19.418 37.780 1.00 20.43 109 PHE A O 1
ATOM 1717 N N . LYS A 1 111 ? -2.401 20.946 38.020 1.00 18.90 110 LYS A N 1
ATOM 1718 C CA . LYS A 1 111 ? -3.478 19.954 38.025 1.00 18.67 110 LYS A CA 1
ATOM 1719 C C . LYS A 1 111 ? -3.446 19.119 36.754 1.00 20.76 110 LYS A C 1
ATOM 1720 O O . LYS A 1 111 ? -3.456 17.889 36.802 1.00 18.60 110 LYS A O 1
ATOM 1739 N N . GLN A 1 112 ? -3.366 19.778 35.588 1.00 18.25 111 GLN A N 1
ATOM 1740 C CA . GLN A 1 112 ? -3.401 19.031 34.342 1.00 17.84 111 GLN A CA 1
ATOM 1741 C C . GLN A 1 112 ? -2.226 18.078 34.165 1.00 16.22 111 GLN A C 1
ATOM 1742 O O . GLN A 1 112 ? -2.382 17.000 33.588 1.00 16.28 111 GLN A O 1
ATOM 1756 N N . GLY A 1 113 ? -1.068 18.452 34.656 1.00 15.73 112 GLY A N 1
ATOM 1757 C CA . GLY A 1 113 ? 0.077 17.558 34.605 1.00 14.98 112 GLY A CA 1
ATOM 1758 C C . GLY A 1 113 ? -0.181 16.282 35.376 1.00 17.06 112 GLY A C 1
ATOM 1759 O O . GLY A 1 113 ? 0.133 15.183 34.925 1.00 16.52 112 GLY A O 1
ATOM 1763 N N . LEU A 1 114 ? -0.768 16.428 36.580 1.00 16.06 113 LEU A N 1
ATOM 1764 C CA . LEU A 1 114 ? -1.042 15.225 37.360 1.00 15.70 113 LEU A CA 1
ATOM 1765 C C . LEU A 1 114 ? -2.126 14.399 36.706 1.00 15.52 113 LEU A C 1
ATOM 1766 O O . LEU A 1 114 ? -1.996 13.185 36.628 1.00 14.69 113 LEU A O 1
ATOM 1782 N N . VAL A 1 115 ? -3.197 15.018 36.219 1.00 15.49 114 VAL A N 1
ATOM 1783 C CA . VAL A 1 115 ? -4.261 14.251 35.563 1.00 14.83 114 VAL A CA 1
ATOM 1784 C C . VAL A 1 115 ? -3.724 13.515 34.349 1.00 16.77 114 VAL A C 1
ATOM 1785 O O . VAL A 1 115 ? -4.009 12.331 34.150 1.00 16.02 114 VAL A O 1
ATOM 1798 N N . ASP A 1 116 ? -2.951 14.221 33.519 1.00 16.47 115 ASP A N 1
ATOM 1799 C CA . ASP A 1 116 ? -2.391 13.605 32.310 1.00 16.96 115 ASP A CA 1
ATOM 1800 C C . ASP A 1 116 ? -1.407 12.494 32.596 1.00 15.81 115 ASP A C 1
ATOM 1801 O O . ASP A 1 116 ? -1.407 11.458 31.913 1.00 17.40 115 ASP A O 1
ATOM 1810 N N . GLY A 1 117 ? -0.597 12.662 33.642 1.00 14.79 116 GLY A N 1
ATOM 1811 C CA . GLY A 1 117 ? 0.317 11.622 34.055 1.00 14.68 116 GLY A CA 1
ATOM 1812 C C . GLY A 1 117 ? -0.412 10.406 34.567 1.00 15.26 116 GLY A C 1
ATOM 1813 O O . GLY A 1 117 ? -0.033 9.284 34.264 1.00 15.71 116 GLY A O 1
ATOM 1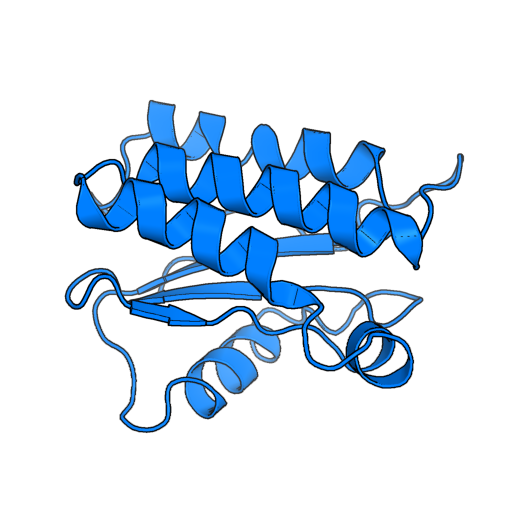817 N N . ILE A 1 118 ? -1.472 10.620 35.374 1.00 13.95 117 ILE A N 1
ATOM 1818 C CA . ILE A 1 118 ? -2.245 9.513 35.909 1.00 13.82 117 ILE A CA 1
ATOM 1819 C C . ILE A 1 118 ? -2.869 8.724 34.755 1.00 14.22 117 ILE A C 1
ATOM 1820 O O . ILE A 1 118 ? -2.843 7.484 34.753 1.00 14.97 117 ILE A O 1
ATOM 1836 N N . GLU A 1 119 ? -3.447 9.423 33.793 1.00 15.08 118 GLU A N 1
ATOM 1837 C CA . GLU A 1 119 ? -4.056 8.739 32.655 1.00 15.51 118 GLU A CA 1
ATOM 1838 C C . GLU A 1 119 ? -3.020 7.909 31.877 1.00 17.26 118 GLU A C 1
ATOM 1839 O O . GLU A 1 119 ? -3.251 6.740 31.561 1.00 17.02 118 GLU A O 1
ATOM 1851 N N . LYS A 1 120 ? -1.868 8.490 31.631 1.00 15.67 119 LYS A N 1
ATOM 1852 C CA . LYS A 1 120 ? -0.795 7.797 30.910 1.00 15.58 119 LYS A CA 1
ATOM 1853 C C . LYS A 1 120 ? -0.296 6.588 31.696 1.00 17.20 119 LYS A C 1
ATOM 1854 O O . LYS A 1 120 ? -0.019 5.523 31.134 1.00 17.89 119 LYS A O 1
ATOM 1873 N N . ALA A 1 121 ? -0.152 6.752 33.027 1.00 15.41 120 ALA A N 1
ATOM 1874 C CA . ALA A 1 121 ? 0.292 5.666 33.873 1.0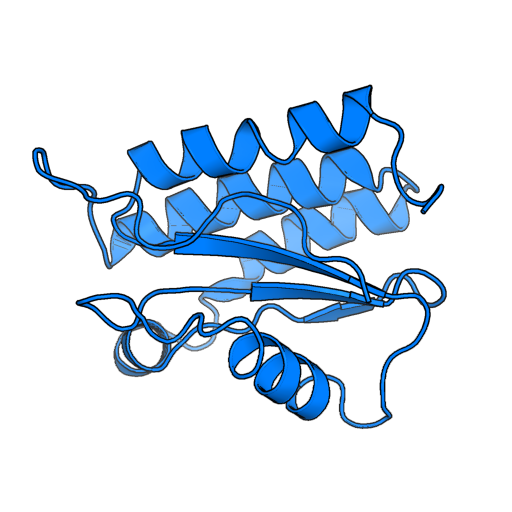0 15.13 120 ALA A CA 1
ATOM 1875 C C . ALA A 1 121 ? -0.687 4.488 33.863 1.00 16.08 120 ALA A C 1
ATOM 1876 O O . ALA A 1 121 ? -0.273 3.334 33.864 1.00 15.92 120 ALA A O 1
ATOM 1883 N N . GLY A 1 122 ? -2.009 4.753 33.907 1.00 15.12 121 GLY A N 1
ATOM 1884 C CA . GLY A 1 122 ? -2.976 3.667 33.852 1.00 15.48 121 GLY A CA 1
ATOM 1885 C C . GLY A 1 122 ? -2.892 2.871 32.556 1.00 16.78 121 GLY A C 1
ATOM 1886 O O . GLY A 1 122 ? -2.946 1.641 32.564 1.00 16.37 121 GLY A O 1
ATOM 1890 N N . MET A 1 123 ? -2.684 3.576 31.454 1.00 17.00 122 MET A N 1
ATOM 1891 C CA . MET A 1 123 ? -2.545 2.959 30.115 1.00 19.97 122 MET A CA 1
ATOM 1892 C C . MET A 1 123 ? -1.220 2.183 30.021 1.00 21.43 122 MET A C 1
ATOM 1893 O O . MET A 1 123 ? -1.185 1.097 29.445 1.00 19.53 122 MET A O 1
ATOM 1907 N N . ALA A 1 124 ? -0.139 2.709 30.609 1.00 16.42 123 ALA A N 1
ATOM 1908 C CA . AL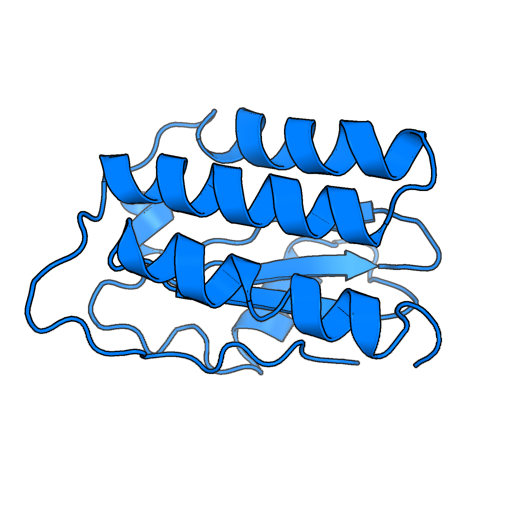A A 1 124 ? 1.141 1.978 30.622 1.00 16.15 123 ALA A CA 1
ATOM 1909 C C . ALA A 1 124 ? 1.051 0.729 31.463 1.00 19.30 123 ALA A C 1
ATOM 1910 O O . ALA A 1 124 ? 1.465 -0.354 31.054 1.00 18.71 123 ALA A O 1
ATOM 1917 N N . LEU A 1 125 ? 0.491 0.852 32.664 1.00 15.44 124 LEU A N 1
ATOM 1918 C CA . LEU A 1 125 ? 0.327 -0.295 33.549 1.00 16.79 124 LEU A CA 1
ATOM 1919 C C . LEU A 1 125 ? -0.587 -1.341 32.961 1.00 18.19 124 LEU A C 1
ATOM 1920 O O . LEU A 1 125 ? -0.359 -2.535 33.185 1.00 18.14 124 LEU A O 1
ATOM 1936 N N . ALA A 1 126 ? -1.601 -0.907 32.195 1.00 16.90 125 ALA A N 1
ATOM 1937 C CA . ALA A 1 126 ? -2.558 -1.841 31.576 1.00 16.94 125 ALA A CA 1
ATOM 1938 C C . ALA A 1 126 ? -1.871 -2.852 30.663 1.00 20.56 125 ALA A C 1
ATOM 1939 O O . ALA A 1 126 ? -2.351 -3.978 30.548 1.00 21.00 125 ALA A O 1
ATOM 1946 N N . LYS A 1 127 ? -0.740 -2.469 30.084 1.00 18.68 126 LYS A N 1
ATOM 1947 C CA . LYS A 1 127 ? 0.005 -3.341 29.186 1.00 18.06 126 LYS A CA 1
ATOM 1948 C C . LYS A 1 127 ? 0.459 -4.590 29.886 1.00 24.65 126 LYS A C 1
ATOM 1949 O O . LYS A 1 127 ? 0.401 -5.679 29.322 1.00 25.72 126 LYS A O 1
ATOM 1968 N N . TYR A 1 128 ? 0.926 -4.443 31.135 1.00 21.13 127 TYR A N 1
ATOM 1969 C CA . TYR A 1 128 ? 1.439 -5.542 31.937 1.00 19.84 127 TYR A CA 1
ATOM 1970 C C . TYR A 1 128 ? 0.507 -6.060 33.025 1.00 22.47 127 TYR A C 1
ATOM 1971 O O . TYR A 1 128 ? 0.708 -7.167 33.523 1.00 23.59 127 TYR A O 1
ATOM 1989 N N . PHE A 1 129 ? -0.490 -5.267 33.419 1.00 19.04 128 PHE A N 1
ATOM 1990 C CA . PHE A 1 129 ? -1.365 -5.558 34.549 1.00 18.07 128 PHE A CA 1
ATOM 1991 C C . PHE A 1 129 ? -2.785 -5.239 34.155 1.00 20.89 128 PHE A C 1
ATOM 1992 O O . PHE A 1 129 ? -3.350 -4.196 34.516 1.00 18.94 128 PHE A O 1
ATOM 2009 N N . PRO A 1 130 ? -3.400 -6.106 33.341 1.00 21.81 129 PRO A N 1
ATOM 2010 C CA . PRO A 1 130 ? -4.770 -5.823 32.916 1.00 21.77 129 PRO A CA 1
ATOM 2011 C C . PRO A 1 130 ? -5.791 -5.822 34.045 1.00 21.59 129 PRO A C 1
ATOM 2012 O O . PRO A 1 130 ? -5.650 -6.528 35.014 1.00 20.80 129 PRO A O 1
ATOM 2023 N N . TRP A 1 131 ? -6.780 -4.947 33.932 1.00 21.98 130 TRP A N 1
ATOM 2024 C CA . TRP A 1 131 ? -7.874 -4.885 34.887 1.00 21.94 130 TRP A CA 1
ATOM 2025 C C . TRP A 1 131 ? -8.679 -6.187 34.811 1.00 25.85 130 TRP A C 1
ATOM 2026 O O . TRP A 1 131 ? -8.862 -6.736 33.715 1.00 26.32 130 TRP A O 1
ATOM 2047 N N . LYS A 1 132 ? -9.096 -6.690 35.973 1.00 23.03 131 LYS A N 1
ATOM 2048 C CA . LYS A 1 132 ? -9.879 -7.921 36.102 1.00 23.41 131 LYS A CA 1
ATOM 2049 C C . LYS A 1 132 ? -11.208 -7.579 36.744 1.00 27.89 131 LYS A C 1
ATOM 2050 O O . LYS A 1 132 ? -11.290 -6.664 37.564 1.00 26.94 131 LYS A O 1
ATOM 2069 N N . LYS A 1 133 ? -12.259 -8.331 36.396 1.00 26.47 132 LYS A N 1
ATOM 2070 C CA . LYS A 1 133 ? -13.630 -8.107 36.906 1.00 27.92 132 LYS A CA 1
ATOM 2071 C C . LYS A 1 133 ? -13.801 -7.963 38.428 1.00 29.77 132 LYS A C 1
ATOM 2072 O O . LYS A 1 133 ? -14.594 -7.133 38.893 1.00 30.07 132 LYS A O 1
ATOM 2076 N N . ASP A 1 134 ? -13.048 -8.738 39.190 1.00 26.47 133 ASP A N 1
ATOM 2077 C CA . ASP A 1 134 ? -13.112 -8.744 40.654 1.00 27.26 133 ASP A CA 1
ATOM 2078 C C . ASP A 1 134 ? -11.992 -7.837 41.243 1.00 27.42 133 ASP A C 1
ATOM 2079 O O . ASP A 1 134 ? -11.521 -8.068 42.357 1.00 25.70 133 ASP A O 1
ATOM 2088 N N . ASP A 1 135 ? -11.586 -6.789 40.492 1.00 23.62 134 ASP A N 1
ATOM 2089 C CA . ASP A 1 135 ? -10.568 -5.860 40.956 1.00 20.94 134 ASP A CA 1
ATOM 2090 C C . ASP A 1 135 ? -10.929 -5.342 42.328 1.00 23.37 134 ASP A C 1
ATOM 2091 O O . ASP A 1 135 ? -12.088 -5.014 42.576 1.00 23.34 134 ASP A O 1
ATOM 2100 N N . ILE A 1 136 ? -9.927 -5.218 43.185 1.00 20.56 135 ILE A N 1
ATOM 2101 C CA . ILE A 1 136 ? -10.050 -4.650 44.524 1.00 18.70 135 ILE A CA 1
ATOM 2102 C C . ILE A 1 136 ? -9.392 -3.254 44.448 1.00 18.29 135 ILE A C 1
ATOM 2103 O O . ILE A 1 136 ? -8.340 -3.125 43.815 1.00 17.82 135 ILE A O 1
ATOM 2119 N N . ASP A 1 137 ? -9.974 -2.236 45.107 1.00 18.26 136 ASP A N 1
ATOM 2120 C CA . ASP A 1 137 ? -9.335 -0.912 45.189 1.00 17.13 136 ASP A CA 1
ATOM 2121 C C . ASP A 1 137 ? -8.407 -1.036 46.415 1.00 19.17 136 ASP A C 1
ATOM 2122 O O . ASP A 1 137 ? -8.826 -0.892 47.564 1.00 18.98 136 ASP A O 1
ATOM 2131 N N . GLU A 1 138 ? -7.186 -1.501 46.160 1.00 15.89 137 GLU A N 1
ATOM 2132 C CA . GLU A 1 138 ? -6.231 -1.884 47.199 1.00 15.53 137 GLU A CA 1
ATOM 2133 C C . GLU A 1 138 ? -5.625 -0.751 47.986 1.00 15.96 137 GLU A C 1
ATOM 2134 O O . GLU A 1 138 ? -5.363 -0.916 49.177 1.00 17.49 137 GLU A O 1
ATOM 2146 N N . LEU A 1 139 ? -5.395 0.386 47.341 1.00 13.69 138 LEU A N 1
ATOM 2147 C CA . LEU A 1 139 ? -4.810 1.551 47.978 1.00 13.87 138 LEU A CA 1
ATOM 2148 C C . LEU A 1 139 ? -5.770 2.711 47.867 1.00 14.63 138 LEU A C 1
ATOM 2149 O O . LEU A 1 139 ? -6.407 2.878 46.836 1.00 15.42 138 LEU A O 1
ATOM 2165 N N . PRO A 1 140 ? -5.870 3.578 48.896 1.00 13.70 139 PRO A N 1
ATOM 2166 C CA . PRO A 1 140 ? -6.719 4.756 48.770 1.00 15.06 139 PRO A CA 1
ATOM 2167 C C . PRO A 1 140 ? -6.290 5.694 47.645 1.00 15.14 139 PRO A C 1
ATOM 2168 O O . PRO A 1 140 ? -5.109 5.712 47.250 1.00 14.49 139 PRO A O 1
ATOM 2179 N N . ASN A 1 141 ? -7.258 6.396 47.066 1.00 14.35 140 ASN A N 1
ATOM 2180 C CA . ASN A 1 141 ? -6.986 7.297 45.949 1.00 13.75 140 ASN A CA 1
ATOM 2181 C C . ASN A 1 141 ? -6.722 8.718 46.445 1.00 17.39 140 ASN A C 1
ATOM 2182 O O . ASN A 1 141 ? -6.374 9.564 45.640 1.00 17.42 140 ASN A O 1
ATOM 2193 N N . THR A 1 142 ? -6.813 8.926 47.764 1.00 16.88 141 THR A N 1
ATOM 2194 C CA . THR A 1 142 ? -6.540 10.208 48.438 1.00 16.76 141 THR A CA 1
ATOM 2195 C C . THR A 1 142 ? -5.181 10.734 48.060 1.00 16.73 141 THR A C 1
ATOM 2196 O O . THR A 1 142 ? -4.214 9.958 48.084 1.00 16.52 141 THR A O 1
ATOM 2207 N N . ILE A 1 143 ? -5.049 12.058 47.904 1.00 13.77 142 ILE A N 1
ATOM 2208 C CA . ILE A 1 143 ? -3.737 12.657 47.684 1.00 13.52 142 ILE A CA 1
ATOM 2209 C C . ILE A 1 143 ? -3.085 12.741 49.064 1.00 15.80 142 ILE A C 1
ATOM 2210 O O . ILE A 1 143 ? -3.679 13.274 50.020 1.00 17.95 142 ILE A O 1
ATOM 2226 N N . SER A 1 144 ? -1.896 12.184 49.182 1.00 13.29 143 SER A N 1
ATOM 2227 C CA . SER A 1 144 ? -1.159 12.203 50.423 1.00 14.28 143 SER A CA 1
ATOM 2228 C C . SER A 1 144 ? -0.416 13.533 50.470 1.00 16.42 143 SER A C 1
ATOM 2229 O O . SER A 1 144 ? 0.223 13.961 49.490 1.00 16.29 143 SER A O 1
ATOM 2237 N N . LYS A 1 145 ? -0.519 14.223 51.609 1.00 17.24 144 LYS A N 1
ATOM 2238 C CA . LYS A 1 145 ? 0.182 15.490 51.803 1.00 18.97 144 LYS A CA 1
ATOM 2239 C C . LYS A 1 145 ? 1.173 15.412 52.960 1.00 26.31 144 LYS A C 1
ATOM 2240 O O . LYS A 1 145 ? 0.828 14.906 54.012 1.00 26.51 144 LYS A O 1
ATOM 2259 N N . GLY A 1 146 ? 2.402 15.863 52.703 1.00 24.78 145 GLY A N 1
ATOM 2260 C CA . GLY A 1 146 ? 3.499 15.897 53.685 1.00 31.66 145 GLY A CA 1
ATOM 2261 C C . GLY A 1 146 ? 4.185 17.264 53.684 1.00 43.93 145 GLY A C 1
ATOM 2262 O O . GLY A 1 146 ? 3.706 18.190 52.989 1.00 43.56 145 GLY A O 1
#

B-factor: mean 23.53, std 11.15, range [6.91, 86.16]

Foldseek 3Di:
DVLDDPVLQVLLLVLQVVLCQFFLAHEAEEEEAAADPPNLVRVVVVCVVQVQCQGPQQFYWYWYANRNVRDTDIDGGPSDVVDDDPCLQVQLVCQLVVCSVVVNNSRSSSRSSNSNSVSNSVVGGRDPVRDNRGRSHHHYD

Solvent-accessible surface area: 7547 Å² total; per-residue (Å²): 166,99,58,8,81,87,142,54,47,130,33,0,41,58,13,0,121,82,3,12,127,61,0,17,0,1,0,16,0,8,0,6,51,92,30,87,183,79,55,106,64,62,0,77,66,8,10,117,112,46,150,0,77,107,11,174,82,82,1,0,0,0,0,1,0,0,33,78,84,48,64,10,12,20,32,5,18,125,12,0,91,96,82,26,64,156,92,21,40,74,79,0,95,92,10,0,71,89,23,19,152,107,68,61,40,57,60,0,0,29,34,0,0,108,90,0,0,103,18,0,27,160,71,18,73,112,122,96,123,52,120,78,49,6,77,10,81,8,14,81,77

Radius of gyration: 13.82 Å; Cα contacts (8 Å, |Δi|>4): 240; chains: 1; bounding box: 33×35×26 Å

CATH classification: 3.10.310.50

Secondary structure (DSSP, 8-state):
--SS-HHHHHHHHHHHHHHTTTBS-EEEEEEES---SSHHHHHHHHHHHTTTT-STTS-EEEEEEETTTTEEEEEE-HHHHTTS-TTTTHHHHHHHHHHHTTT-HHHHHHHHHHHHHHHHHHHSB--TT----S--SPEE-

InterPro domains:
  IPR007621 TPM domain [PF04536] (5-121)

Organism: NCBI:txid1046627

Sequence (141 aa):
EEFLTAEEEKAIVVDAIRDAEKNTSGEIRVHLEKTSEIDVVFDRAMDVFHNNLKMDNTKLQNGVVLIYVAVEDDKTFVIIYGDKGINDVVSDDFWDTTRNAIQLQFKQGNFKQGLVDGIEKAGMALAKYFPWKKDDIDELPNTISKG